Protein AF-A0A0F9IRN8-F1 (afdb_monomer_lite)

Radius of gyration: 23.55 Å; chains: 1; bounding box: 68×55×59 Å

Foldseek 3Di:
DVLVVLCVVCVVLQAHSCVSVVPCPPPDLVRVVVRVVSVVVSVVVVVVVCCVPPVLVVQLVVVVVCVVVPVDDDDPCVVCVCVVSDDDDQDAADDDSDVVVVVVVVVVCVVVVVDDLQRVQSNNSHGSVVVVVVVVVVVVVCVVVVHDDDDDPDDDDDDPDDPDDDPDDDDD

Secondary structure (DSSP, 8-state):
-HHHHHHHHHHHHT--HHHHHT--TT--HHHHHHHHHHHHHHHHHHHHHHIIIIIHHHHHHHHHHHHHTTSS--TTTTTSHHHHT------PPPPPSSHHHHHHHHHHHHHTTSS-HHHHHHHTT--HHHHHHHHHHHHHHHHHHT---------SS---------------

pLDDT: mean 83.14, std 17.34, range [30.55, 96.0]

Structure (mmCIF, N/CA/C/O backbone):
data_AF-A0A0F9IRN8-F1
#
_entry.id   AF-A0A0F9IRN8-F1
#
loop_
_atom_site.group_PDB
_atom_site.id
_atom_site.type_symbol
_atom_site.lab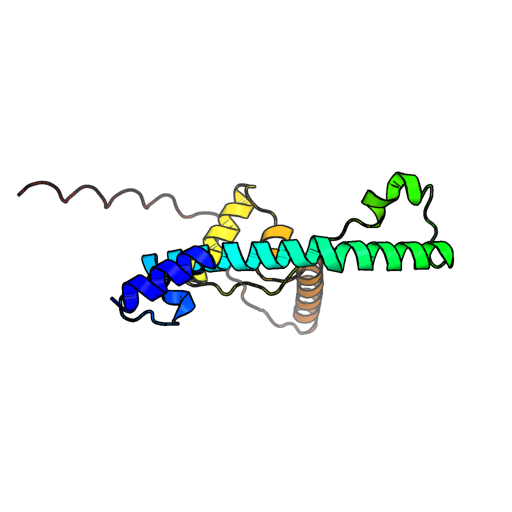el_atom_id
_atom_site.label_alt_id
_atom_site.label_comp_id
_atom_site.label_asym_id
_atom_site.label_entity_id
_atom_site.label_seq_id
_atom_site.pdbx_PDB_ins_code
_atom_site.Cartn_x
_atom_site.Cartn_y
_atom_site.Cartn_z
_atom_site.occupancy
_atom_site.B_iso_or_equiv
_atom_site.auth_seq_id
_atom_site.auth_comp_id
_atom_site.auth_asym_id
_atom_site.auth_atom_id
_atom_site.pdbx_PDB_model_num
ATOM 1 N N . PHE A 1 1 ? -7.061 17.310 30.599 1.00 88.75 1 PHE A N 1
ATOM 2 C CA . PHE A 1 1 ? -5.781 18.012 30.362 1.00 88.75 1 PHE A CA 1
ATOM 3 C C . PHE A 1 1 ? -4.797 17.139 29.587 1.00 88.75 1 PHE A C 1
ATOM 5 O O . PHE A 1 1 ? -4.627 17.401 28.406 1.00 88.75 1 PHE A O 1
ATOM 12 N N . ILE A 1 2 ? -4.226 16.075 30.177 1.00 89.88 2 ILE A N 1
ATOM 13 C CA . ILE A 1 2 ? -3.256 15.191 29.487 1.00 89.88 2 ILE A CA 1
ATOM 14 C C . ILE A 1 2 ? -3.851 14.579 28.207 1.00 89.88 2 ILE A C 1
ATOM 16 O O . ILE A 1 2 ? -3.235 14.652 27.150 1.00 89.88 2 ILE A O 1
ATOM 20 N N . GLU A 1 3 ? -5.083 14.065 28.270 1.00 86.81 3 GLU A N 1
ATOM 21 C CA . GLU A 1 3 ? -5.789 13.523 27.097 1.00 86.81 3 GLU A CA 1
ATOM 22 C C . GLU A 1 3 ? -5.936 14.558 25.968 1.00 86.81 3 GLU A C 1
ATOM 24 O O . GLU A 1 3 ? -5.681 14.270 24.802 1.00 86.81 3 GLU A O 1
ATOM 29 N N . THR A 1 4 ? -6.282 15.798 26.317 1.00 89.94 4 THR A N 1
ATOM 30 C CA . THR A 1 4 ? -6.423 16.905 25.363 1.00 89.94 4 THR A CA 1
ATOM 31 C C . THR A 1 4 ? -5.089 17.256 24.707 1.00 89.94 4 THR A C 1
ATOM 33 O O . THR A 1 4 ? -5.046 17.453 23.497 1.00 89.94 4 THR A O 1
ATOM 36 N N . MET A 1 5 ? -3.993 17.286 25.476 1.00 92.00 5 MET A N 1
ATOM 37 C CA . MET A 1 5 ? -2.653 17.521 24.927 1.00 92.00 5 MET A CA 1
ATOM 38 C C . MET A 1 5 ? -2.261 16.424 23.936 1.00 92.00 5 MET A C 1
ATOM 40 O O . MET A 1 5 ? -1.812 16.727 22.836 1.00 92.00 5 MET A O 1
ATOM 44 N N . MET A 1 6 ? -2.496 15.160 24.288 1.00 90.69 6 MET A N 1
ATOM 45 C CA . MET A 1 6 ? -2.214 14.025 23.407 1.00 90.69 6 MET A CA 1
ATOM 46 C C . MET A 1 6 ? -3.052 14.064 22.129 1.00 90.69 6 MET A C 1
ATOM 48 O O . MET A 1 6 ? -2.555 13.730 21.059 1.00 90.69 6 MET A O 1
ATOM 52 N N . ARG A 1 7 ? -4.301 14.532 22.208 1.00 89.00 7 ARG A N 1
ATOM 53 C CA . ARG A 1 7 ? -5.151 14.718 21.028 1.00 89.00 7 ARG A CA 1
ATOM 54 C C . ARG A 1 7 ? -4.615 15.810 20.101 1.00 89.00 7 ARG A C 1
ATOM 56 O O . ARG A 1 7 ? -4.591 15.607 18.895 1.00 89.00 7 ARG A O 1
ATOM 63 N N . ILE A 1 8 ? -4.135 16.931 20.645 1.00 92.62 8 ILE A N 1
ATOM 64 C CA . ILE A 1 8 ? -3.493 17.998 19.854 1.00 92.62 8 ILE A CA 1
ATOM 65 C C . ILE A 1 8 ? -2.216 17.477 19.179 1.00 92.62 8 ILE A C 1
ATOM 67 O O . ILE A 1 8 ? -1.998 17.735 17.997 1.00 92.62 8 ILE A O 1
ATOM 71 N N . VAL A 1 9 ? -1.401 16.702 19.902 1.00 92.06 9 VAL A N 1
ATOM 72 C CA . VAL A 1 9 ? -0.210 16.043 19.340 1.00 92.06 9 VAL A CA 1
ATOM 73 C C . VAL A 1 9 ? -0.600 15.069 18.224 1.00 92.06 9 VAL A C 1
ATOM 75 O O . VAL A 1 9 ? 0.009 15.093 17.158 1.00 92.06 9 VAL A O 1
ATOM 78 N N . GLY A 1 10 ? -1.646 14.265 18.429 1.00 89.25 10 GLY A N 1
ATOM 79 C CA . GLY A 1 10 ? -2.187 13.363 17.413 1.00 89.25 10 GLY A CA 1
ATOM 80 C C . GLY A 1 10 ? -2.604 14.100 16.141 1.00 89.25 10 GLY A C 1
ATOM 81 O O . GLY A 1 10 ? -2.188 13.717 15.052 1.00 89.25 10 GLY A O 1
ATOM 82 N N . VAL A 1 11 ? -3.317 15.224 16.272 1.00 88.88 11 VAL A N 1
ATOM 83 C CA . VAL A 1 11 ? -3.700 16.078 15.133 1.00 88.88 11 VAL A CA 1
ATOM 84 C C . VAL A 1 11 ? -2.475 16.614 14.387 1.00 88.88 11 VAL A C 1
ATOM 86 O O . VAL A 1 11 ? -2.469 16.608 13.160 1.00 88.88 11 VAL A O 1
ATOM 89 N N . ALA A 1 12 ? -1.426 17.036 15.100 1.00 90.06 12 ALA A N 1
ATOM 90 C CA . ALA A 1 12 ? -0.200 17.534 14.473 1.00 90.06 12 ALA A CA 1
ATOM 91 C C . ALA A 1 12 ? 0.558 16.446 13.690 1.00 90.06 12 ALA A C 1
ATOM 93 O O . ALA A 1 12 ? 1.179 16.741 12.671 1.00 90.06 12 ALA A O 1
ATOM 94 N N . ILE A 1 13 ? 0.507 15.196 14.160 1.00 88.69 13 ILE A N 1
ATOM 95 C CA . ILE A 1 13 ? 1.170 14.049 13.520 1.00 88.69 13 ILE A CA 1
ATOM 96 C C . ILE A 1 13 ? 0.281 13.417 12.433 1.00 88.69 13 ILE A C 1
ATOM 98 O O . ILE A 1 13 ? 0.797 12.769 11.527 1.00 88.69 13 ILE A O 1
ATOM 102 N N . GLY A 1 14 ? -1.038 13.627 12.486 1.00 87.94 14 GLY A N 1
ATOM 103 C CA . GLY A 1 14 ? -2.017 12.964 11.621 1.00 87.94 14 GLY A CA 1
ATOM 104 C C . GLY A 1 14 ? -2.448 11.584 12.131 1.00 87.94 14 GLY A C 1
ATOM 105 O O . GLY A 1 14 ? -2.884 10.750 11.342 1.00 87.94 14 GLY A O 1
ATOM 106 N N . LEU A 1 15 ? -2.312 11.327 13.437 1.00 90.88 15 LEU A N 1
ATOM 107 C CA . LEU A 1 15 ? -2.725 10.081 14.082 1.00 90.88 15 LEU A CA 1
ATOM 108 C C . LEU A 1 15 ? -3.899 10.305 15.045 1.00 90.88 15 LEU A C 1
ATOM 110 O O . LEU A 1 15 ? -3.860 11.236 15.856 1.00 90.88 15 LEU A O 1
ATOM 114 N N . PRO A 1 16 ? -4.914 9.424 15.033 1.00 89.19 16 PRO A N 1
ATOM 115 C CA . PRO A 1 16 ? -5.964 9.449 16.040 1.00 89.19 16 PRO A CA 1
ATOM 116 C C . PRO A 1 16 ? -5.412 9.081 17.422 1.00 89.19 16 PRO A C 1
ATOM 118 O O . PRO A 1 16 ? -4.429 8.345 17.550 1.00 89.19 16 PRO A O 1
ATOM 121 N N . TYR A 1 17 ? -6.056 9.607 18.464 1.00 88.81 17 TYR A N 1
ATOM 122 C CA . TYR A 1 17 ? -5.618 9.477 19.858 1.00 88.81 17 TYR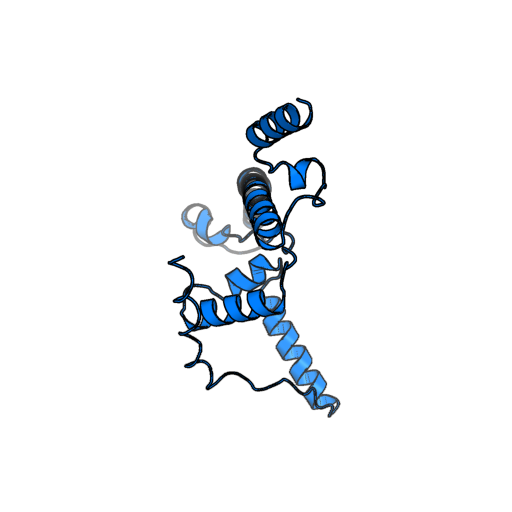 A CA 1
ATOM 123 C C . TYR A 1 17 ? -5.477 8.010 20.288 1.00 88.81 17 TYR A C 1
ATOM 125 O O . TYR A 1 17 ? -4.486 7.626 20.910 1.00 88.81 17 TYR A O 1
ATOM 133 N N . GLU A 1 18 ? -6.446 7.191 19.890 1.00 89.62 18 GLU A N 1
ATOM 134 C CA . GLU A 1 18 ? -6.536 5.766 20.189 1.00 89.62 18 GLU A CA 1
ATOM 135 C C . GLU A 1 18 ? -5.310 5.020 19.666 1.00 89.62 18 GLU A C 1
ATOM 137 O O . GLU A 1 18 ? -4.716 4.204 20.366 1.00 89.62 18 GLU A O 1
ATOM 142 N N . LEU A 1 19 ? -4.885 5.345 18.443 1.00 88.81 19 LEU A N 1
ATOM 143 C CA . LEU A 1 19 ? -3.747 4.705 17.798 1.00 88.81 19 LEU A CA 1
ATOM 144 C C . LEU A 1 19 ? -2.409 5.237 18.330 1.00 88.81 19 LEU A C 1
ATOM 146 O O . LEU A 1 19 ? -1.448 4.476 18.435 1.00 88.81 19 LEU A O 1
ATOM 150 N N . LEU A 1 20 ? -2.356 6.524 18.689 1.00 88.06 20 LEU A N 1
ATOM 151 C CA . LEU A 1 20 ? -1.166 7.168 19.245 1.00 88.06 20 LEU A CA 1
ATOM 152 C C . LEU A 1 20 ? -0.771 6.557 20.598 1.00 88.06 20 LEU A C 1
ATOM 154 O O . LEU A 1 20 ? 0.406 6.298 20.836 1.00 88.06 20 LEU A O 1
ATOM 158 N N . ILE A 1 21 ? -1.751 6.322 21.474 1.00 89.38 21 ILE A N 1
ATOM 159 C CA . ILE A 1 21 ? -1.528 5.783 22.827 1.00 89.38 21 ILE A CA 1
ATOM 160 C C . ILE A 1 21 ? -1.714 4.262 22.882 1.00 89.38 21 ILE A C 1
ATOM 162 O O . ILE A 1 21 ? -1.225 3.618 23.808 1.00 89.38 21 ILE A O 1
ATOM 166 N N . LYS A 1 22 ? -2.356 3.674 21.865 1.00 86.62 22 LYS A N 1
ATOM 167 C CA . LYS A 1 22 ? -2.813 2.275 21.846 1.00 86.62 22 LYS A CA 1
ATOM 168 C C . LYS A 1 22 ? -3.819 1.966 22.956 1.00 86.62 22 LYS A C 1
ATOM 170 O O . LYS A 1 22 ? -3.849 0.851 23.472 1.00 86.62 22 LYS A O 1
ATOM 175 N N . ASP A 1 23 ? -4.643 2.946 23.311 1.00 86.31 23 ASP A N 1
ATOM 176 C CA . ASP A 1 23 ? -5.740 2.767 24.257 1.00 86.31 23 ASP A CA 1
ATOM 177 C C . ASP A 1 23 ? -7.076 2.775 23.508 1.00 86.31 23 ASP A C 1
ATOM 179 O O . ASP A 1 23 ? -7.485 3.786 22.938 1.00 86.31 23 ASP A O 1
ATOM 183 N N . PHE A 1 24 ? -7.747 1.624 23.520 1.00 85.19 24 PHE A N 1
ATOM 184 C CA . PHE A 1 24 ? -9.067 1.412 22.919 1.00 85.19 24 PHE A CA 1
ATOM 185 C C . PHE A 1 24 ? -10.145 1.147 23.981 1.00 85.19 24 PHE A C 1
ATOM 187 O O . PHE A 1 24 ? -11.250 0.725 23.660 1.00 85.19 24 PHE A O 1
ATOM 194 N N . SER A 1 25 ? -9.851 1.388 25.264 1.00 84.25 25 SER A N 1
ATOM 195 C CA . SER A 1 25 ? -10.766 1.071 26.371 1.00 84.25 25 SER A CA 1
ATOM 196 C C . SER A 1 25 ? -12.086 1.851 26.338 1.00 84.25 25 SER A C 1
ATOM 198 O O . SER A 1 25 ? -13.087 1.388 26.881 1.00 84.25 25 SER A O 1
ATOM 200 N N . LYS A 1 26 ? -12.105 3.030 25.702 1.00 80.00 26 LYS A N 1
ATOM 201 C CA . LYS A 1 26 ? -13.269 3.932 25.632 1.00 80.00 26 LYS A CA 1
ATOM 202 C C . LYS A 1 26 ? -13.931 3.988 24.252 1.00 80.00 26 LYS A C 1
ATOM 204 O O . LYS A 1 26 ? -14.807 4.827 24.045 1.00 80.00 26 LYS A O 1
ATOM 209 N N . THR A 1 27 ? -13.517 3.152 23.299 1.00 82.44 27 THR A N 1
ATOM 210 C CA . THR A 1 27 ? -14.053 3.164 21.931 1.00 82.44 27 THR A CA 1
ATOM 211 C C . THR A 1 27 ? -14.938 1.958 21.651 1.00 82.44 27 THR A C 1
ATOM 213 O O . THR A 1 27 ? -14.731 0.865 22.170 1.00 82.44 27 THR A O 1
ATOM 216 N N . ASN A 1 28 ? -15.979 2.175 20.848 1.00 87.25 28 ASN A N 1
ATOM 217 C CA . ASN A 1 28 ? -16.820 1.097 20.346 1.00 87.25 28 ASN A CA 1
ATOM 218 C C . ASN A 1 28 ? -16.227 0.560 19.036 1.00 87.25 28 ASN A C 1
ATOM 220 O O . ASN A 1 28 ? -15.308 1.149 18.467 1.00 87.25 28 ASN A O 1
ATOM 224 N N . TYR A 1 29 ? -16.756 -0.559 18.543 1.00 82.19 29 TYR A N 1
ATOM 225 C CA . TYR A 1 29 ? -16.245 -1.202 17.331 1.00 82.19 29 TYR A CA 1
ATOM 226 C C . TYR A 1 29 ? -16.177 -0.237 16.129 1.00 82.19 29 TYR A C 1
ATOM 228 O O . TYR A 1 29 ? -15.153 -0.151 15.449 1.00 82.19 29 TYR A O 1
ATOM 236 N N . SER A 1 30 ? -17.235 0.548 15.906 1.00 84.69 30 SER A N 1
ATOM 237 C CA . SER A 1 30 ? -17.323 1.486 14.782 1.00 84.69 30 SER A CA 1
ATOM 238 C C . SER A 1 30 ? -16.331 2.647 14.896 1.00 84.69 30 SER A C 1
ATOM 240 O O . SER A 1 30 ? -15.706 3.013 13.900 1.00 84.69 30 SER A O 1
ATOM 242 N N . SER A 1 31 ? -16.137 3.207 16.093 1.00 85.50 31 SER A N 1
ATOM 243 C CA . SER A 1 31 ? -15.186 4.299 16.314 1.00 85.50 31 SER A CA 1
ATOM 244 C C . SER A 1 31 ? -13.738 3.815 16.297 1.00 85.50 31 SER A C 1
ATOM 246 O O . SER A 1 31 ? -12.886 4.484 15.714 1.00 85.50 31 SER A O 1
ATOM 248 N N . ALA A 1 32 ? -13.462 2.619 16.826 1.00 87.12 32 ALA A N 1
ATOM 249 C CA . ALA A 1 32 ? -12.154 1.980 16.713 1.00 87.12 32 ALA A CA 1
ATOM 250 C C . ALA A 1 32 ? -11.792 1.708 15.244 1.00 87.12 32 ALA A C 1
ATOM 252 O O . ALA A 1 32 ? -10.688 2.034 14.808 1.00 87.12 32 ALA A O 1
ATOM 253 N N . ARG A 1 33 ? -12.737 1.191 14.446 1.00 86.44 33 ARG A N 1
ATOM 254 C CA . ARG A 1 33 ? -12.539 0.978 13.005 1.00 86.44 33 ARG A CA 1
ATOM 255 C C . ARG A 1 33 ? -12.285 2.289 12.261 1.00 86.44 33 ARG A C 1
ATOM 257 O O . ARG A 1 33 ? -11.369 2.349 11.445 1.00 86.44 33 ARG A O 1
ATOM 264 N N . ALA A 1 34 ? -13.047 3.343 12.556 1.00 88.06 34 ALA A N 1
ATOM 265 C CA . ALA A 1 34 ? -12.833 4.661 11.959 1.00 88.06 34 ALA A CA 1
ATOM 266 C C . ALA A 1 34 ? -11.440 5.228 12.291 1.00 88.06 34 ALA A C 1
ATOM 268 O O . ALA A 1 34 ? -10.746 5.713 11.398 1.00 88.06 34 ALA A O 1
ATOM 269 N N . ALA A 1 35 ? -10.988 5.094 13.542 1.00 89.31 35 ALA A N 1
ATOM 270 C CA . ALA A 1 35 ? -9.646 5.507 13.951 1.00 89.31 35 ALA A CA 1
ATOM 271 C C . ALA A 1 35 ? -8.548 4.710 13.220 1.00 89.31 35 ALA A C 1
ATOM 273 O O . ALA A 1 35 ? -7.571 5.282 12.736 1.00 89.31 35 ALA A O 1
ATOM 274 N N . LEU A 1 36 ? -8.708 3.393 13.068 1.00 89.19 36 LEU A N 1
ATOM 275 C CA . LEU A 1 36 ? -7.755 2.570 12.315 1.00 89.19 36 LEU A CA 1
ATOM 276 C C . LEU A 1 36 ? -7.699 2.956 10.829 1.00 89.19 36 LEU A C 1
ATOM 278 O O . LEU A 1 36 ? -6.610 2.990 10.255 1.00 89.19 36 LEU A O 1
ATOM 282 N N . LEU A 1 37 ? -8.840 3.287 10.215 1.00 89.19 37 LEU A N 1
ATOM 283 C CA . LEU A 1 37 ? -8.903 3.756 8.827 1.00 89.19 37 LEU A CA 1
ATOM 284 C C . LEU A 1 37 ? -8.190 5.100 8.637 1.00 89.19 37 LEU A C 1
ATOM 286 O O . LEU A 1 37 ? -7.432 5.255 7.677 1.00 89.19 37 LEU A O 1
ATOM 290 N N . GLU A 1 38 ? -8.365 6.043 9.563 1.00 89.56 38 GLU A N 1
ATOM 291 C CA . GLU A 1 38 ? -7.654 7.325 9.504 1.00 89.56 38 GLU A CA 1
ATOM 292 C C . GLU A 1 38 ? -6.141 7.128 9.677 1.00 89.56 38 GLU A C 1
ATOM 294 O O . GLU A 1 38 ? -5.342 7.643 8.892 1.00 89.56 38 GLU A O 1
ATOM 299 N N . GLY A 1 39 ? -5.731 6.277 10.624 1.00 90.25 39 GLY A N 1
ATOM 300 C CA . GLY A 1 39 ? -4.331 5.878 10.765 1.00 90.25 39 GLY A CA 1
ATOM 301 C C . GLY A 1 39 ? -3.775 5.263 9.477 1.00 90.25 39 GLY A C 1
ATOM 302 O O . GLY A 1 39 ? -2.714 5.663 8.991 1.00 90.25 39 GLY A O 1
ATOM 303 N N . ARG A 1 40 ? -4.521 4.336 8.862 1.00 89.75 40 ARG A N 1
ATOM 304 C CA . ARG A 1 40 ? -4.161 3.696 7.586 1.00 89.75 40 ARG A CA 1
ATOM 305 C C . ARG A 1 40 ? -3.936 4.714 6.473 1.00 89.75 40 ARG A C 1
ATOM 307 O O . ARG A 1 40 ? -2.997 4.539 5.690 1.00 89.75 40 ARG A O 1
ATOM 314 N N . ARG A 1 41 ? -4.745 5.774 6.393 1.00 90.06 41 ARG A N 1
ATOM 315 C CA . ARG A 1 41 ? -4.569 6.849 5.405 1.00 90.06 41 ARG A CA 1
ATOM 316 C C . ARG A 1 41 ? -3.202 7.515 5.550 1.00 90.06 41 ARG A C 1
ATOM 318 O O . ARG A 1 41 ? -2.477 7.627 4.559 1.00 90.06 41 ARG A O 1
ATOM 325 N N . MET A 1 42 ? -2.819 7.872 6.775 1.00 91.50 42 MET A N 1
ATOM 326 C CA . MET A 1 42 ? -1.518 8.479 7.057 1.00 91.50 42 MET A CA 1
ATOM 327 C C . MET A 1 42 ? -0.363 7.536 6.684 1.00 91.50 42 MET A C 1
ATOM 329 O O . MET A 1 42 ? 0.548 7.924 5.951 1.00 91.50 42 MET A O 1
ATOM 333 N N . PHE A 1 43 ? -0.407 6.274 7.121 1.00 91.50 43 PHE A N 1
ATOM 334 C CA . PHE A 1 43 ? 0.642 5.299 6.792 1.00 91.50 43 PHE A CA 1
ATOM 335 C C . PHE A 1 43 ? 0.761 5.053 5.284 1.00 91.50 43 PHE A C 1
ATOM 337 O O . PHE A 1 43 ? 1.867 4.958 4.750 1.00 91.50 43 PHE A O 1
ATOM 344 N N . THR A 1 44 ? -0.369 5.003 4.579 1.00 91.25 44 THR A N 1
ATOM 345 C CA . THR A 1 44 ? -0.397 4.840 3.120 1.00 91.25 44 THR A CA 1
ATOM 346 C C . THR A 1 44 ? 0.226 6.044 2.421 1.00 91.25 44 THR A C 1
ATOM 348 O O . THR A 1 44 ? 0.987 5.874 1.470 1.00 91.25 44 THR A O 1
ATOM 351 N N . GLN A 1 45 ? -0.017 7.260 2.913 1.00 92.81 45 GLN A N 1
ATOM 352 C CA . GLN A 1 45 ? 0.609 8.466 2.377 1.00 92.81 45 GLN A CA 1
ATOM 353 C C . GLN A 1 45 ? 2.135 8.434 2.522 1.00 92.81 45 GLN A C 1
ATOM 355 O O . GLN A 1 45 ? 2.839 8.696 1.544 1.00 92.81 45 GLN A O 1
ATOM 360 N N . TRP A 1 46 ? 2.651 8.070 3.700 1.00 93.06 46 TRP A N 1
ATOM 361 C CA . TRP A 1 46 ? 4.093 7.918 3.925 1.00 93.06 46 TRP A CA 1
ATOM 362 C C . TRP A 1 46 ? 4.704 6.831 3.044 1.00 93.06 46 TRP A C 1
ATOM 364 O O . TRP A 1 46 ? 5.753 7.044 2.435 1.00 93.06 46 TRP A O 1
ATOM 374 N N . ARG A 1 47 ? 4.015 5.695 2.900 1.00 92.56 47 ARG A N 1
ATOM 375 C CA . ARG A 1 47 ? 4.437 4.609 2.012 1.00 92.56 47 ARG A CA 1
ATOM 376 C C . ARG A 1 47 ? 4.508 5.061 0.555 1.00 92.56 47 ARG A C 1
ATOM 378 O O . ARG A 1 47 ? 5.516 4.834 -0.104 1.00 92.56 47 ARG A O 1
ATOM 385 N N . ASN A 1 48 ? 3.488 5.765 0.073 1.00 93.06 48 ASN A N 1
ATOM 386 C CA . ASN A 1 48 ? 3.450 6.297 -1.290 1.00 93.06 48 ASN A CA 1
ATOM 387 C C . ASN A 1 48 ? 4.489 7.402 -1.511 1.00 93.06 48 ASN A C 1
ATOM 389 O O . ASN A 1 48 ? 4.969 7.597 -2.628 1.00 93.06 48 ASN A O 1
ATOM 393 N N . TRP A 1 49 ? 4.821 8.168 -0.472 1.00 95.25 49 TRP A N 1
ATOM 394 C CA . TRP A 1 49 ? 5.911 9.134 -0.530 1.00 95.25 49 TRP A CA 1
ATOM 395 C C . TRP A 1 49 ? 7.259 8.425 -0.676 1.00 95.25 49 TRP A C 1
ATOM 397 O O . TRP A 1 49 ? 8.006 8.754 -1.593 1.00 95.25 49 TRP A O 1
ATOM 407 N N . LEU A 1 50 ? 7.526 7.408 0.149 1.00 95.25 50 LEU A N 1
ATOM 408 C CA . LEU A 1 50 ? 8.758 6.621 0.086 1.00 95.25 50 LEU A CA 1
ATOM 409 C C . LEU A 1 50 ? 8.897 5.909 -1.264 1.00 95.25 50 LEU A C 1
ATOM 411 O O . LEU A 1 50 ? 9.943 6.004 -1.903 1.00 95.25 50 LEU A O 1
ATOM 415 N N . ALA A 1 51 ? 7.819 5.282 -1.740 1.00 94.69 51 ALA A N 1
ATOM 416 C CA . ALA A 1 51 ? 7.781 4.624 -3.039 1.00 94.69 51 ALA A CA 1
ATOM 417 C C . ALA A 1 51 ? 8.144 5.594 -4.174 1.00 94.69 51 ALA A C 1
ATOM 419 O O . ALA A 1 51 ? 9.012 5.303 -4.989 1.00 94.69 51 ALA A O 1
ATOM 420 N N . ARG A 1 52 ? 7.553 6.795 -4.193 1.00 93.81 52 ARG A N 1
ATOM 421 C CA . ARG A 1 52 ? 7.808 7.786 -5.252 1.00 93.81 52 ARG A CA 1
ATOM 422 C C . ARG A 1 52 ? 9.156 8.491 -5.142 1.00 93.81 52 ARG A C 1
ATOM 424 O O . ARG A 1 52 ? 9.682 8.927 -6.159 1.00 93.81 52 ARG A O 1
ATOM 431 N N . LYS A 1 53 ? 9.678 8.697 -3.931 1.00 96.00 53 LYS A N 1
ATOM 432 C CA . LYS A 1 53 ? 10.897 9.494 -3.707 1.00 96.00 53 LYS A CA 1
ATOM 433 C C . LYS A 1 53 ? 12.167 8.666 -3.617 1.00 96.00 53 LYS A C 1
ATOM 435 O O . LYS A 1 53 ? 13.227 9.200 -3.920 1.00 96.00 53 LYS A O 1
ATOM 440 N N . LEU A 1 54 ? 12.063 7.404 -3.218 1.00 95.06 54 LEU A N 1
ATOM 441 C CA . LEU A 1 54 ? 13.207 6.515 -3.066 1.00 95.06 54 LEU A CA 1
ATOM 442 C C . LEU A 1 54 ? 13.124 5.335 -4.030 1.00 95.06 54 LEU A C 1
ATOM 444 O O . LEU A 1 54 ? 14.023 5.155 -4.842 1.00 95.06 54 LEU A O 1
ATOM 448 N N . CYS A 1 55 ? 12.048 4.552 -3.967 1.00 95.06 55 CYS A N 1
ATOM 449 C CA . CYS A 1 55 ? 11.975 3.288 -4.697 1.00 95.06 55 CYS A CA 1
ATOM 450 C C . CYS A 1 55 ? 11.932 3.499 -6.217 1.00 95.06 55 CYS A C 1
ATOM 452 O O . CYS A 1 55 ? 12.719 2.893 -6.937 1.00 95.06 55 CYS A O 1
ATOM 454 N N . GLN A 1 56 ? 11.078 4.409 -6.692 1.00 94.94 56 GLN A N 1
ATOM 455 C CA . GLN A 1 56 ? 10.910 4.689 -8.116 1.00 94.94 56 GLN A CA 1
ATOM 456 C C . GLN A 1 56 ? 12.197 5.234 -8.771 1.00 94.94 56 GLN A C 1
ATOM 458 O O . GLN A 1 56 ? 12.627 4.645 -9.761 1.00 94.94 56 GLN A O 1
ATOM 463 N N . PRO A 1 57 ? 12.886 6.262 -8.226 1.00 94.69 57 PRO A N 1
ATOM 464 C CA . PRO A 1 57 ? 14.136 6.738 -8.823 1.00 94.69 57 PRO A CA 1
ATOM 465 C C . PRO A 1 57 ? 15.249 5.688 -8.808 1.00 94.69 57 PRO A C 1
ATOM 467 O O . PRO A 1 57 ? 16.001 5.578 -9.771 1.00 94.69 57 PRO A O 1
ATOM 470 N N . VAL A 1 58 ? 15.359 4.900 -7.731 1.00 96.00 58 VAL A N 1
ATOM 471 C CA . VAL A 1 58 ? 16.358 3.821 -7.650 1.00 96.00 58 VAL A CA 1
ATOM 472 C C . VAL A 1 58 ? 16.083 2.749 -8.699 1.00 96.00 58 VAL A C 1
ATOM 474 O O . VAL A 1 58 ? 17.005 2.324 -9.388 1.00 96.00 58 VAL A O 1
ATOM 477 N N . TYR A 1 59 ? 14.822 2.357 -8.871 1.00 94.88 59 TYR A N 1
ATOM 478 C CA . TYR A 1 59 ? 14.420 1.393 -9.890 1.00 94.88 59 TYR A CA 1
ATOM 479 C C . TYR A 1 59 ? 14.721 1.885 -11.310 1.00 94.88 59 TYR A C 1
ATOM 481 O O . TYR A 1 59 ? 15.296 1.150 -12.109 1.00 94.88 59 TYR A O 1
ATOM 489 N N . GLU A 1 60 ? 14.414 3.149 -11.603 1.00 94.00 60 GLU A N 1
ATOM 490 C CA . GLU A 1 60 ? 14.729 3.769 -12.892 1.00 94.00 60 GLU A CA 1
ATOM 491 C C . GLU A 1 60 ? 16.232 3.794 -13.181 1.00 94.00 60 GLU A C 1
ATOM 493 O O . GLU A 1 60 ? 16.631 3.513 -14.309 1.00 94.00 60 GLU A O 1
ATOM 498 N N . MET A 1 61 ? 17.066 4.093 -12.179 1.00 93.94 61 MET A N 1
ATOM 499 C CA . MET A 1 61 ? 18.526 4.074 -12.333 1.00 93.94 61 MET A CA 1
ATOM 500 C C . MET A 1 61 ? 19.052 2.664 -12.619 1.00 93.94 61 MET A C 1
ATOM 502 O O . MET A 1 61 ? 19.898 2.495 -13.493 1.00 93.94 61 MET A O 1
ATOM 506 N N . VAL A 1 62 ? 18.531 1.650 -11.922 1.00 94.38 62 VAL A N 1
ATOM 507 C CA . VAL A 1 62 ? 18.924 0.248 -12.137 1.00 94.38 62 VAL A CA 1
ATOM 508 C C . VAL A 1 62 ? 18.509 -0.236 -13.528 1.00 94.38 62 VAL A C 1
ATOM 510 O O . VAL A 1 62 ? 19.300 -0.890 -14.209 1.00 94.38 62 VAL A O 1
ATOM 513 N N . LEU A 1 63 ? 17.297 0.098 -13.981 1.00 93.12 63 LEU A N 1
ATOM 514 C CA . LEU A 1 63 ? 16.835 -0.247 -15.328 1.00 93.12 63 LEU A CA 1
ATOM 515 C C . LEU A 1 63 ? 17.645 0.455 -16.419 1.00 93.12 63 LEU A C 1
ATOM 517 O O . LEU A 1 63 ? 17.995 -0.167 -17.420 1.00 93.12 63 LEU A O 1
ATOM 521 N N . GLU A 1 64 ? 17.969 1.731 -16.222 1.00 92.62 64 GLU A N 1
ATOM 522 C CA . GLU A 1 64 ? 18.806 2.487 -17.152 1.00 92.62 64 GLU A CA 1
ATOM 523 C C . GLU A 1 64 ? 20.221 1.897 -17.239 1.00 92.62 64 GLU A C 1
ATOM 525 O O . GLU A 1 64 ? 20.741 1.701 -18.335 1.00 92.62 64 GLU A O 1
ATOM 530 N N . GLU A 1 65 ? 20.825 1.514 -16.111 1.00 93.81 65 GLU A N 1
ATOM 531 C CA . GLU A 1 65 ? 22.116 0.819 -16.100 1.00 93.81 65 GLU A CA 1
ATOM 532 C C . GLU A 1 65 ? 22.045 -0.538 -16.819 1.00 93.81 65 GLU A C 1
ATOM 534 O O . GLU A 1 65 ? 22.953 -0.898 -17.573 1.00 93.81 65 GLU A O 1
ATOM 539 N N . ALA A 1 66 ? 20.961 -1.289 -16.621 1.00 92.94 66 ALA A N 1
ATOM 540 C CA . ALA A 1 66 ? 20.746 -2.570 -17.279 1.00 92.94 66 ALA A CA 1
ATOM 541 C C . ALA A 1 66 ? 20.612 -2.441 -18.804 1.00 92.94 66 ALA A C 1
ATOM 543 O O . ALA A 1 66 ? 21.180 -3.255 -19.540 1.00 92.94 66 ALA A O 1
ATOM 544 N N . PHE A 1 67 ? 19.938 -1.389 -19.270 1.00 91.94 67 PHE A N 1
ATOM 545 C CA . PHE A 1 67 ? 19.860 -1.034 -20.684 1.00 91.94 67 PHE A CA 1
ATOM 546 C C . PHE A 1 67 ? 21.235 -0.643 -21.248 1.00 91.94 67 PHE A C 1
ATOM 548 O O . PHE A 1 67 ? 21.657 -1.185 -22.266 1.00 91.94 67 PHE A O 1
ATOM 555 N N . LEU A 1 68 ? 21.987 0.222 -20.554 1.00 90.88 68 LEU A N 1
ATOM 556 C CA . LEU A 1 68 ? 23.327 0.653 -20.984 1.00 90.88 68 LEU A CA 1
ATOM 557 C C . LEU A 1 68 ? 24.336 -0.504 -21.060 1.00 90.88 68 LEU A C 1
ATOM 559 O O . LEU A 1 68 ? 25.255 -0.475 -21.876 1.00 90.88 68 LEU A O 1
ATOM 563 N N . ARG A 1 69 ? 24.162 -1.535 -20.228 1.00 94.12 69 ARG A N 1
ATOM 564 C CA . ARG A 1 69 ? 24.956 -2.774 -20.266 1.00 94.12 69 ARG A CA 1
ATOM 565 C C . ARG A 1 69 ? 24.510 -3.760 -21.350 1.00 94.12 69 ARG A C 1
ATOM 567 O O . ARG A 1 69 ? 25.179 -4.772 -21.538 1.00 94.12 69 ARG A O 1
ATOM 574 N N . GLY A 1 70 ? 23.400 -3.497 -22.038 1.00 92.00 70 GLY A N 1
ATOM 575 C CA . GLY A 1 70 ? 22.846 -4.378 -23.066 1.00 92.00 70 GLY A CA 1
ATOM 576 C C . GLY A 1 70 ? 22.222 -5.664 -22.516 1.00 92.00 70 GLY A C 1
ATOM 577 O O . GLY A 1 70 ? 22.201 -6.669 -23.220 1.00 92.00 70 GLY A O 1
ATOM 578 N N . MET A 1 71 ? 21.734 -5.669 -21.266 1.00 91.38 71 MET A N 1
ATOM 579 C CA . MET A 1 71 ? 21.083 -6.853 -20.677 1.00 91.38 71 MET A CA 1
ATOM 580 C C . MET A 1 71 ? 19.688 -7.121 -21.260 1.00 91.38 71 MET A C 1
ATOM 582 O O . MET A 1 71 ? 19.213 -8.254 -21.218 1.00 91.38 71 MET A O 1
ATOM 586 N N . PHE A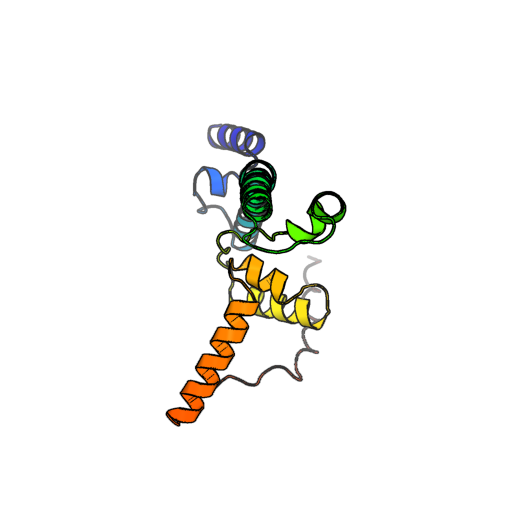 1 72 ? 19.041 -6.098 -21.817 1.00 88.06 72 PHE A N 1
ATOM 587 C CA . PHE A 1 72 ? 17.807 -6.215 -22.589 1.00 88.06 72 PHE A CA 1
ATOM 588 C C . PHE A 1 72 ? 17.782 -5.154 -23.694 1.00 88.06 72 PHE A C 1
ATOM 590 O O . PHE A 1 72 ? 18.409 -4.101 -23.563 1.00 88.06 72 PHE A O 1
ATOM 597 N N . ASP A 1 73 ? 17.069 -5.439 -24.782 1.00 85.69 73 ASP A N 1
ATOM 598 C CA . ASP A 1 73 ? 16.891 -4.500 -25.890 1.00 85.69 73 ASP A CA 1
ATOM 599 C C . ASP A 1 73 ? 15.627 -3.661 -25.666 1.00 85.69 73 ASP A C 1
ATOM 601 O O . ASP A 1 73 ? 14.542 -4.202 -25.442 1.00 85.69 73 ASP A O 1
ATOM 605 N N . ALA A 1 74 ? 15.768 -2.339 -25.720 1.00 84.19 74 ALA A N 1
ATOM 606 C CA . ALA A 1 74 ? 14.663 -1.400 -25.586 1.00 84.19 74 ALA A CA 1
ATOM 607 C C . ALA A 1 74 ? 14.755 -0.333 -26.674 1.00 84.19 74 ALA A C 1
ATOM 609 O O . ALA A 1 74 ? 15.620 0.547 -26.662 1.00 84.19 74 ALA A O 1
ATOM 610 N N . LYS A 1 75 ? 13.818 -0.392 -27.622 1.00 86.06 75 LYS A N 1
ATOM 611 C CA . LYS A 1 75 ? 13.698 0.617 -28.677 1.00 86.06 75 LYS A CA 1
ATOM 612 C C . LYS A 1 75 ? 13.280 1.942 -28.052 1.00 86.06 75 LYS A C 1
ATOM 614 O O . LYS A 1 75 ? 12.315 1.981 -27.291 1.00 86.06 75 LYS A O 1
ATOM 619 N N . ASN A 1 76 ? 14.006 3.007 -28.391 1.00 86.88 76 ASN A N 1
ATOM 620 C CA . ASN A 1 76 ? 13.766 4.370 -27.918 1.00 86.88 76 ASN A CA 1
ATOM 621 C C . ASN A 1 76 ? 13.572 4.460 -26.391 1.00 86.88 76 ASN A C 1
ATOM 623 O O . ASN A 1 76 ? 12.652 5.124 -25.913 1.00 86.88 76 ASN A O 1
ATOM 627 N N . PHE A 1 77 ? 14.448 3.803 -25.618 1.00 87.88 77 PHE A N 1
ATOM 628 C CA . PHE A 1 77 ? 14.348 3.728 -24.154 1.00 87.88 77 PHE A CA 1
ATOM 629 C C . PHE A 1 77 ? 14.116 5.091 -23.484 1.00 87.88 77 PHE A C 1
ATOM 631 O O . PHE A 1 77 ? 13.268 5.203 -22.608 1.00 87.88 77 PHE A O 1
ATOM 638 N N . TYR A 1 78 ? 14.813 6.143 -23.920 1.00 89.19 78 TYR A N 1
ATOM 639 C CA . TYR A 1 78 ? 14.666 7.482 -23.342 1.00 89.19 78 TYR A CA 1
ATOM 640 C C . TYR A 1 78 ? 13.324 8.157 -23.657 1.00 89.19 78 TYR A C 1
ATOM 642 O O . TYR A 1 78 ? 12.829 8.920 -22.832 1.00 89.19 78 TYR A O 1
ATOM 650 N N . GLU A 1 79 ? 12.717 7.868 -24.811 1.00 90.25 79 GLU A N 1
ATOM 651 C CA . GLU A 1 79 ? 11.406 8.416 -25.188 1.00 90.25 79 GLU A CA 1
ATOM 652 C C . GLU A 1 79 ? 10.274 7.695 -24.445 1.00 90.25 79 GLU A C 1
ATOM 654 O O . GLU A 1 79 ? 9.310 8.323 -24.014 1.00 90.25 79 GLU A O 1
ATOM 659 N N . LEU A 1 80 ? 10.425 6.383 -24.238 1.00 90.06 80 LEU A N 1
ATOM 660 C CA . LEU A 1 80 ? 9.439 5.511 -23.593 1.00 90.06 80 LEU A CA 1
ATOM 661 C C . LEU A 1 80 ? 9.827 5.131 -22.155 1.00 90.06 80 LEU A C 1
ATOM 663 O O . LEU A 1 80 ? 9.307 4.161 -21.601 1.00 90.06 80 LEU A O 1
ATOM 667 N N . LYS A 1 81 ? 10.720 5.899 -21.513 1.00 86.94 81 LYS A N 1
ATOM 668 C CA . LYS A 1 81 ? 11.268 5.580 -20.180 1.00 86.94 81 LYS A CA 1
ATOM 669 C C . LYS A 1 81 ? 10.166 5.356 -19.147 1.00 86.94 81 LYS A C 1
ATOM 671 O O . LYS A 1 81 ? 10.258 4.450 -18.329 1.00 86.94 81 LYS A O 1
ATOM 676 N N . HIS A 1 82 ? 9.098 6.151 -19.210 1.00 88.06 82 HIS A N 1
ATOM 677 C CA . HIS A 1 82 ? 7.963 6.017 -18.300 1.00 88.06 82 HIS A CA 1
ATOM 678 C C . HIS A 1 82 ? 7.219 4.682 -18.461 1.00 88.06 82 HIS A C 1
ATOM 680 O O . HIS A 1 82 ? 6.748 4.134 -17.472 1.00 88.06 82 HIS A O 1
ATOM 686 N N . GLU A 1 83 ? 7.105 4.151 -19.679 1.00 89.81 83 GLU A N 1
ATOM 687 C CA . GLU A 1 83 ? 6.411 2.885 -19.933 1.00 89.81 83 GLU A CA 1
ATOM 688 C C . GLU A 1 83 ? 7.249 1.695 -19.471 1.00 89.81 83 GLU A C 1
ATOM 690 O O . GLU A 1 83 ? 6.738 0.830 -18.763 1.00 89.81 83 GLU A O 1
ATOM 695 N N . TYR A 1 84 ? 8.546 1.697 -19.793 1.00 88.69 84 TYR A N 1
ATOM 696 C CA . TYR A 1 84 ? 9.467 0.635 -19.381 1.00 88.69 84 TYR A CA 1
ATOM 697 C C . TYR A 1 84 ? 9.712 0.612 -17.870 1.00 88.69 84 TYR A C 1
ATOM 699 O O . TYR A 1 84 ? 9.839 -0.460 -17.286 1.00 88.69 84 TYR A O 1
ATOM 707 N N . CYS A 1 85 ? 9.768 1.779 -17.224 1.00 91.19 85 CYS A N 1
ATOM 708 C CA . CYS A 1 85 ? 10.033 1.884 -15.789 1.00 91.19 85 CYS A CA 1
ATOM 709 C C . CYS A 1 85 ? 8.762 1.935 -14.931 1.00 91.19 85 CYS A C 1
ATOM 711 O O . CYS A 1 85 ? 8.852 2.167 -13.718 1.00 91.19 85 CYS A O 1
ATOM 713 N N . ARG A 1 86 ? 7.575 1.753 -15.527 1.00 91.12 86 ARG A N 1
ATOM 714 C CA . ARG A 1 86 ? 6.319 1.734 -14.777 1.00 91.12 86 ARG A CA 1
ATOM 715 C C . ARG A 1 86 ? 6.310 0.525 -13.850 1.00 91.12 86 ARG A C 1
ATOM 717 O O . ARG A 1 86 ? 6.266 -0.613 -14.300 1.00 91.12 86 ARG A O 1
ATOM 724 N N . SER A 1 87 ? 6.274 0.784 -12.551 1.00 91.19 87 SER A N 1
ATOM 725 C CA . SER A 1 87 ? 6.163 -0.253 -11.533 1.00 91.19 87 SER A CA 1
ATOM 726 C C . SER A 1 87 ? 5.061 0.078 -10.534 1.00 91.19 87 SER A C 1
ATOM 728 O O . SER A 1 87 ? 4.694 1.238 -10.319 1.00 91.19 87 SER A O 1
ATOM 730 N N . ILE A 1 88 ? 4.487 -0.971 -9.948 1.00 90.12 88 ILE A N 1
ATOM 731 C CA . ILE A 1 88 ? 3.510 -0.866 -8.869 1.00 90.12 88 ILE A CA 1
ATOM 732 C C . ILE A 1 88 ? 4.217 -1.267 -7.581 1.00 90.12 88 ILE A C 1
ATOM 734 O O . ILE A 1 88 ? 4.743 -2.369 -7.457 1.00 90.12 88 ILE A O 1
ATOM 738 N N . TRP A 1 89 ? 4.219 -0.362 -6.606 1.00 91.44 89 TRP A N 1
ATOM 739 C CA . TRP A 1 89 ? 4.857 -0.587 -5.314 1.00 91.44 89 TRP A CA 1
ATOM 740 C C . TRP A 1 89 ? 3.840 -1.146 -4.323 1.00 91.44 89 TRP A C 1
ATOM 742 O O . TRP A 1 89 ? 3.118 -0.401 -3.654 1.00 91.44 89 TRP A O 1
ATOM 752 N N . ILE A 1 90 ? 3.783 -2.473 -4.243 1.00 90.56 90 ILE A N 1
ATOM 753 C CA . ILE A 1 90 ? 2.926 -3.188 -3.300 1.00 90.56 90 ILE A CA 1
ATOM 754 C C . ILE A 1 90 ? 3.631 -3.223 -1.940 1.00 90.56 90 ILE A C 1
ATOM 756 O O . ILE A 1 90 ? 4.761 -3.688 -1.811 1.00 90.56 90 ILE A O 1
ATOM 760 N N . GLY A 1 91 ? 2.982 -2.674 -0.914 1.00 87.06 91 GLY A N 1
ATOM 761 C CA . GLY A 1 91 ? 3.475 -2.744 0.462 1.00 87.06 91 GLY A CA 1
ATOM 762 C C . GLY A 1 91 ? 2.805 -3.856 1.257 1.00 87.06 91 GLY A C 1
ATOM 763 O O . GLY A 1 91 ? 1.911 -4.522 0.756 1.00 87.06 91 GLY A O 1
ATOM 764 N N . GLY A 1 92 ? 3.167 -3.989 2.536 1.00 87.69 92 GLY A N 1
ATOM 765 C CA . GLY A 1 92 ? 2.505 -4.937 3.435 1.00 87.69 92 GLY A CA 1
ATOM 766 C C . GLY A 1 92 ? 0.980 -4.771 3.456 1.00 87.69 92 GLY A C 1
ATOM 767 O O . GLY A 1 92 ? 0.468 -3.642 3.415 1.00 87.69 92 GLY A O 1
ATOM 768 N N . GLY A 1 93 ? 0.286 -5.908 3.497 1.00 86.56 93 GLY A N 1
ATOM 769 C CA . GLY A 1 93 ? -1.166 -5.979 3.566 1.00 86.56 93 GLY A CA 1
ATOM 770 C C . GLY A 1 93 ? -1.721 -5.407 4.860 1.00 86.56 93 GLY A C 1
ATOM 771 O O . GLY A 1 93 ? -1.057 -5.404 5.899 1.00 86.56 93 GLY A O 1
ATOM 772 N N . TRP A 1 94 ? -2.957 -4.927 4.788 1.00 83.25 94 TRP A N 1
ATOM 773 C CA . TRP A 1 94 ? -3.695 -4.492 5.967 1.00 83.25 94 TRP A CA 1
ATOM 774 C C . TRP A 1 94 ? -4.567 -5.625 6.487 1.00 83.25 94 TRP A C 1
ATOM 776 O O . TRP A 1 94 ? -5.325 -6.227 5.731 1.00 83.25 94 TRP A O 1
ATOM 786 N N . GLY A 1 95 ? -4.475 -5.886 7.791 1.00 83.06 95 GLY A N 1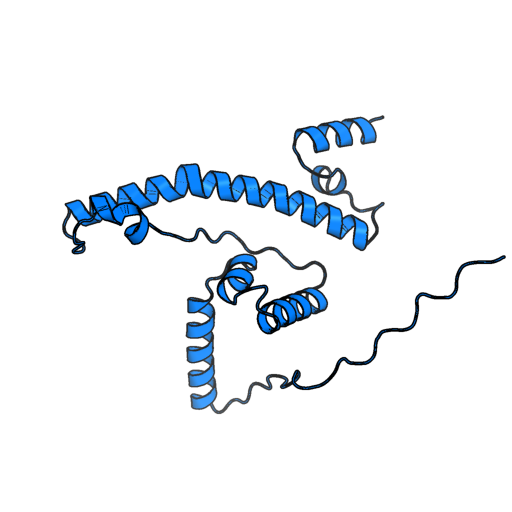
ATOM 787 C CA . GLY A 1 95 ? -5.399 -6.795 8.456 1.00 83.06 95 GLY A CA 1
ATOM 788 C C . GLY A 1 95 ? -6.828 -6.256 8.407 1.00 83.06 95 GLY A C 1
ATOM 789 O O . GLY A 1 95 ? -7.046 -5.045 8.490 1.00 83.06 95 GLY A O 1
ATOM 790 N N . TRP A 1 96 ? -7.786 -7.169 8.291 1.00 84.31 96 TRP A N 1
ATOM 791 C CA . TRP A 1 96 ? -9.207 -6.856 8.380 1.00 84.31 96 TRP A CA 1
ATOM 792 C C . TRP A 1 96 ? -9.666 -6.783 9.827 1.00 84.31 96 TRP A C 1
ATOM 794 O O . TRP A 1 96 ? -9.200 -7.542 10.679 1.00 84.31 96 TRP A O 1
ATOM 804 N N . VAL A 1 97 ? -10.598 -5.871 10.093 1.00 82.38 97 VAL A N 1
ATOM 805 C CA . VAL A 1 97 ? -11.227 -5.754 11.412 1.00 82.38 97 VAL A CA 1
ATOM 806 C C . VAL A 1 97 ? -12.417 -6.714 11.503 1.00 82.38 97 VAL A C 1
ATOM 808 O O . VAL A 1 97 ? -12.631 -7.322 12.547 1.00 82.38 97 VAL A O 1
ATOM 811 N N . ASP A 1 98 ? -13.171 -6.880 10.411 1.00 85.94 98 ASP A N 1
ATOM 812 C CA . ASP A 1 98 ? -14.190 -7.928 10.243 1.00 85.94 98 ASP A CA 1
ATOM 813 C C . ASP A 1 98 ? -13.950 -8.648 8.906 1.00 85.94 98 ASP A C 1
ATOM 815 O O . ASP A 1 98 ? -14.370 -8.156 7.856 1.00 85.94 98 ASP A O 1
ATOM 819 N N . PRO A 1 99 ? -13.243 -9.795 8.924 1.00 86.62 99 PRO A N 1
ATOM 820 C CA . PRO A 1 99 ? -12.862 -10.507 7.712 1.00 86.62 99 PRO A CA 1
ATOM 821 C C . PRO A 1 99 ? -14.041 -10.856 6.809 1.00 86.62 99 PRO A C 1
ATOM 823 O O . PRO A 1 99 ? -13.925 -10.743 5.598 1.00 86.62 99 PRO A O 1
ATOM 826 N N . VAL A 1 100 ? -15.178 -11.272 7.374 1.00 89.38 100 VAL A N 1
ATOM 827 C CA . VAL A 1 100 ? -16.305 -11.772 6.575 1.00 89.38 100 VAL A CA 1
ATOM 828 C C . VAL A 1 100 ? -16.938 -10.626 5.796 1.00 89.38 100 VAL A C 1
ATOM 830 O O . VAL A 1 100 ? -17.044 -10.701 4.573 1.00 89.38 100 VAL A O 1
ATOM 833 N N . LYS A 1 101 ? -17.263 -9.525 6.484 1.00 88.50 101 LYS A N 1
ATOM 834 C CA . LYS A 1 101 ? -17.867 -8.350 5.843 1.00 88.50 101 LYS A CA 1
ATOM 835 C C . LYS A 1 101 ? -16.926 -7.682 4.848 1.00 88.50 101 LYS A C 1
ATOM 837 O O . LYS A 1 101 ? -17.380 -7.187 3.821 1.00 88.50 101 LYS A O 1
ATOM 842 N N . GLU A 1 102 ? -15.626 -7.647 5.139 1.00 87.50 102 GLU A N 1
ATOM 843 C CA . GLU A 1 102 ? -14.644 -7.051 4.230 1.00 87.50 102 GLU A CA 1
ATOM 844 C C . GLU A 1 102 ? -14.422 -7.917 2.978 1.00 87.50 102 GLU A C 1
ATOM 846 O O . GLU A 1 102 ? -14.375 -7.363 1.884 1.00 87.50 102 GLU A O 1
ATOM 851 N N . ILE A 1 103 ? -14.402 -9.255 3.086 1.00 90.00 103 ILE A N 1
ATOM 852 C CA . ILE A 1 103 ? -14.359 -10.154 1.913 1.00 90.00 103 ILE A CA 1
ATOM 853 C C . ILE A 1 103 ? -15.599 -9.975 1.037 1.00 90.00 103 ILE A C 1
ATOM 855 O O . ILE A 1 103 ? -15.486 -9.895 -0.186 1.00 90.00 103 ILE A O 1
ATOM 859 N N . GLU A 1 104 ? -16.785 -9.947 1.646 1.00 91.06 104 GLU A N 1
ATOM 860 C CA . GLU A 1 104 ? -18.044 -9.768 0.920 1.00 91.06 104 GLU A CA 1
ATOM 861 C C . GLU A 1 104 ? -18.091 -8.407 0.221 1.00 91.06 104 GLU A C 1
ATOM 863 O O . GLU A 1 104 ? -18.467 -8.333 -0.948 1.00 91.06 104 GLU A O 1
ATOM 868 N N . ALA A 1 105 ? -17.629 -7.347 0.891 1.00 89.38 105 ALA A N 1
ATOM 869 C CA . ALA A 1 105 ? -17.495 -6.023 0.296 1.00 89.38 105 ALA A CA 1
ATOM 870 C C . ALA A 1 105 ? -16.510 -6.010 -0.883 1.00 89.38 105 ALA A C 1
ATOM 872 O O . ALA A 1 105 ? -16.853 -5.481 -1.938 1.00 89.38 105 ALA A O 1
ATOM 873 N N . SER A 1 106 ? -15.330 -6.627 -0.749 1.00 90.25 106 SER A N 1
ATOM 874 C CA . SER A 1 106 ? -14.353 -6.750 -1.842 1.00 90.25 106 SER A CA 1
ATOM 875 C C . SER A 1 106 ? -14.920 -7.537 -3.024 1.00 90.25 106 SER A C 1
ATOM 877 O O . SER A 1 106 ? -14.744 -7.144 -4.176 1.00 90.25 106 SER A O 1
ATOM 879 N N . ARG A 1 107 ? -15.653 -8.625 -2.758 1.00 91.31 107 ARG A N 1
ATOM 880 C CA . ARG A 1 107 ? -16.336 -9.402 -3.798 1.00 91.31 107 ARG A CA 1
ATOM 881 C C . ARG A 1 107 ? -17.368 -8.551 -4.533 1.00 91.31 107 ARG A C 1
ATOM 883 O O . ARG A 1 107 ? -17.325 -8.482 -5.755 1.00 91.31 107 ARG A O 1
ATOM 890 N N . MET A 1 108 ? -18.248 -7.874 -3.796 1.00 92.62 108 MET A N 1
ATOM 891 C CA . MET A 1 108 ? -19.246 -6.978 -4.379 1.00 92.62 108 MET A CA 1
ATOM 892 C C . MET A 1 108 ? -18.593 -5.848 -5.183 1.00 92.62 108 MET A C 1
ATOM 894 O O . MET A 1 108 ? -19.056 -5.530 -6.271 1.00 92.62 108 MET A O 1
ATOM 898 N N . ALA A 1 109 ? -17.497 -5.261 -4.696 1.00 90.88 109 ALA A N 1
ATOM 899 C CA . ALA A 1 109 ? -16.781 -4.202 -5.403 1.00 90.88 109 ALA A CA 1
ATOM 900 C C . ALA A 1 109 ? -16.213 -4.675 -6.750 1.00 90.88 109 ALA A C 1
ATOM 902 O O . ALA A 1 109 ? -16.290 -3.934 -7.731 1.00 90.88 109 ALA A O 1
ATOM 903 N N . ILE A 1 110 ? -15.683 -5.901 -6.813 1.00 92.88 110 ILE A N 1
ATOM 904 C CA . ILE A 1 110 ? -15.232 -6.520 -8.067 1.00 92.88 110 ILE A CA 1
ATOM 905 C C . ILE A 1 110 ? -16.425 -6.794 -8.988 1.00 92.88 110 ILE A C 1
ATOM 907 O O . ILE A 1 110 ? -16.381 -6.433 -10.163 1.00 92.88 110 ILE A O 1
ATOM 911 N N . ASP A 1 111 ? -17.500 -7.383 -8.459 1.00 91.75 111 ASP A N 1
ATOM 912 C CA . ASP A 1 111 ? -18.692 -7.743 -9.238 1.00 91.75 111 ASP A CA 1
ATOM 913 C C . ASP A 1 111 ? -19.376 -6.500 -9.847 1.00 91.75 111 A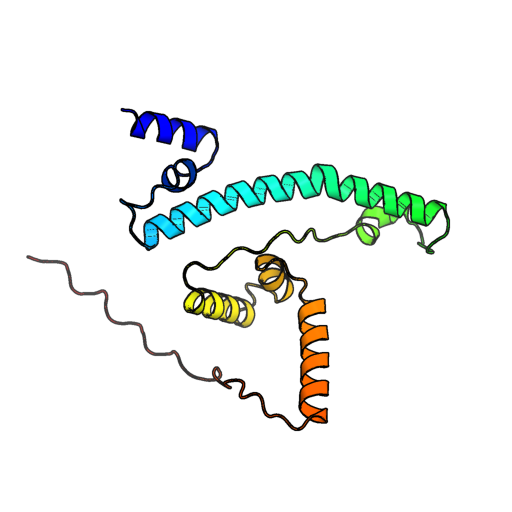SP A C 1
ATOM 915 O O . ASP A 1 111 ? -19.845 -6.540 -10.985 1.00 91.75 111 ASP A O 1
ATOM 919 N N . TYR A 1 112 ? -19.380 -5.370 -9.130 1.00 93.44 112 TYR A N 1
ATOM 920 C CA . TYR A 1 112 ? -19.888 -4.081 -9.616 1.00 93.44 112 TYR A CA 1
ATOM 921 C C . TYR A 1 112 ? -18.886 -3.289 -10.476 1.00 93.44 112 TYR A C 1
ATOM 923 O O . TYR A 1 112 ? -19.238 -2.229 -10.994 1.00 93.44 112 TYR A O 1
ATOM 931 N N . GLY A 1 113 ? -17.647 -3.764 -10.634 1.00 90.56 113 GLY A N 1
ATOM 932 C CA . GLY A 1 113 ? -16.603 -3.082 -11.407 1.00 90.56 113 GLY A CA 1
ATOM 933 C C . GLY A 1 113 ? -16.038 -1.817 -10.748 1.00 90.56 113 GLY A C 1
ATOM 934 O O . GLY A 1 113 ? -15.450 -0.983 -11.433 1.00 90.56 113 GLY A O 1
ATOM 935 N N . LEU A 1 114 ? -16.217 -1.658 -9.433 1.00 91.00 114 LEU A N 1
ATOM 936 C CA . LEU A 1 114 ? -15.625 -0.568 -8.647 1.00 91.00 114 LEU A CA 1
ATOM 937 C C . LEU A 1 114 ? -14.157 -0.832 -8.293 1.00 91.00 114 LEU A C 1
ATOM 939 O O . LEU A 1 114 ? -13.413 0.117 -8.064 1.00 91.00 114 LEU A O 1
ATOM 943 N N . SER A 1 115 ? -13.760 -2.103 -8.228 1.00 91.19 115 SER A N 1
ATOM 944 C CA . SER A 1 115 ? -12.405 -2.541 -7.888 1.00 91.19 115 SER A CA 1
ATOM 945 C C . SER A 1 115 ? -11.932 -3.633 -8.846 1.00 91.19 115 SER A C 1
ATOM 947 O O . SER A 1 115 ? -12.720 -4.247 -9.569 1.00 91.19 115 SER A O 1
ATOM 949 N N . THR A 1 116 ? -10.626 -3.881 -8.858 1.00 92.38 116 THR A N 1
ATOM 950 C CA . THR A 1 116 ? -9.999 -4.938 -9.659 1.00 92.38 116 THR A CA 1
ATOM 951 C C . THR A 1 116 ? -9.344 -5.980 -8.761 1.00 92.38 116 THR A C 1
ATOM 953 O O . THR A 1 116 ? -8.966 -5.697 -7.626 1.00 92.38 116 THR A O 1
ATOM 956 N N . LEU A 1 117 ? -9.134 -7.191 -9.287 1.00 89.94 117 LEU A N 1
ATOM 957 C CA . LEU A 1 117 ? -8.394 -8.237 -8.570 1.00 89.94 117 LEU A CA 1
ATOM 958 C C . LEU A 1 117 ? -6.988 -7.774 -8.160 1.00 89.94 117 LEU A C 1
ATOM 960 O O . LEU A 1 117 ? -6.528 -8.116 -7.074 1.00 89.94 117 LEU A O 1
ATOM 964 N N . ALA A 1 118 ? -6.340 -6.971 -9.009 1.00 90.12 118 ALA A N 1
ATOM 965 C CA . ALA A 1 118 ? -5.038 -6.378 -8.730 1.00 90.12 118 ALA A CA 1
ATOM 966 C C . ALA A 1 118 ? -5.088 -5.410 -7.539 1.00 90.12 118 ALA A C 1
ATOM 968 O O . ALA A 1 118 ? -4.210 -5.444 -6.682 1.00 90.12 118 ALA A O 1
ATOM 969 N N . GLU A 1 119 ? -6.125 -4.576 -7.453 1.00 89.25 119 GLU A N 1
ATOM 970 C CA . GLU A 1 119 ? -6.279 -3.593 -6.379 1.00 89.25 119 GLU A CA 1
ATOM 971 C C . GLU A 1 119 ? -6.610 -4.249 -5.030 1.00 89.25 119 GLU A C 1
ATOM 973 O O . GLU A 1 119 ? -5.979 -3.930 -4.019 1.00 89.25 119 GLU A O 1
ATOM 978 N N . GLU A 1 120 ? -7.509 -5.238 -5.017 1.00 91.19 120 GLU A N 1
ATOM 979 C CA . GLU A 1 120 ? -7.830 -6.004 -3.805 1.00 91.19 120 GLU A CA 1
ATOM 980 C C . GLU A 1 120 ? -6.628 -6.826 -3.309 1.00 91.19 120 GLU A C 1
ATOM 982 O O . GLU A 1 120 ? -6.312 -6.825 -2.113 1.00 91.19 120 GLU A O 1
ATOM 987 N N . ALA A 1 121 ? -5.902 -7.487 -4.220 1.00 91.25 121 ALA A N 1
ATOM 988 C CA . ALA A 1 121 ? -4.690 -8.235 -3.884 1.00 91.25 121 ALA A CA 1
ATOM 989 C C . ALA A 1 121 ? -3.583 -7.311 -3.352 1.00 91.25 121 ALA A C 1
ATOM 991 O O . ALA A 1 121 ? -2.997 -7.594 -2.301 1.00 91.25 121 ALA A O 1
ATOM 992 N N . ALA A 1 122 ? -3.359 -6.162 -4.000 1.00 89.88 122 ALA A N 1
ATOM 993 C CA . ALA A 1 122 ? -2.392 -5.167 -3.544 1.00 89.88 122 ALA A CA 1
ATOM 994 C C . ALA A 1 122 ? -2.772 -4.575 -2.176 1.00 89.88 122 ALA A C 1
ATOM 996 O O . ALA A 1 122 ? -1.895 -4.277 -1.361 1.00 89.88 122 ALA A O 1
ATOM 997 N N . GLY A 1 123 ? -4.070 -4.456 -1.872 1.00 87.75 123 GLY A N 1
ATOM 998 C CA . GLY A 1 123 ? -4.574 -4.100 -0.542 1.00 87.75 123 GLY A CA 1
ATOM 999 C C . GLY A 1 123 ? -4.160 -5.096 0.551 1.00 87.75 123 GLY A C 1
ATOM 1000 O O . GLY A 1 123 ? -3.853 -4.686 1.676 1.00 87.75 123 GLY A O 1
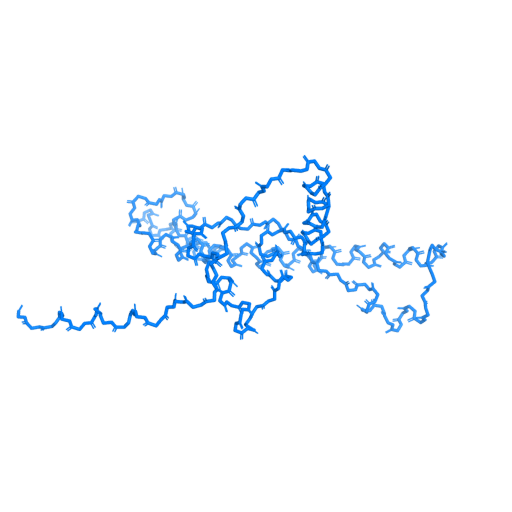ATOM 1001 N N . GLN A 1 124 ? -4.077 -6.381 0.195 1.00 89.62 124 GLN A N 1
ATOM 1002 C CA . GLN A 1 124 ? -3.555 -7.475 1.025 1.00 89.62 124 GLN A CA 1
ATOM 1003 C C . GLN A 1 124 ? -2.032 -7.650 0.926 1.00 89.62 124 GLN A C 1
ATOM 1005 O O . GLN A 1 124 ? -1.464 -8.539 1.562 1.00 89.62 124 GLN A O 1
ATOM 1010 N N . GLY A 1 125 ? -1.354 -6.784 0.173 1.00 89.19 125 GLY A N 1
ATOM 1011 C CA . GLY A 1 125 ? 0.093 -6.813 0.004 1.00 89.19 125 GLY A CA 1
ATOM 1012 C C . GLY A 1 125 ? 0.600 -8.007 -0.796 1.00 89.19 125 GLY A C 1
ATOM 1013 O O . GLY A 1 125 ? 1.726 -8.448 -0.580 1.00 89.19 125 GLY A O 1
ATOM 1014 N N . ARG A 1 126 ? -0.240 -8.556 -1.675 1.00 91.50 126 ARG A N 1
ATOM 1015 C CA . ARG A 1 126 ? 0.096 -9.671 -2.560 1.00 91.50 126 ARG A CA 1
ATOM 1016 C C . ARG A 1 126 ? -0.059 -9.237 -4.004 1.00 91.50 126 ARG A C 1
ATOM 1018 O O . ARG A 1 126 ? -0.878 -8.369 -4.300 1.00 91.50 126 ARG A O 1
ATOM 1025 N N . ASP A 1 127 ? 0.695 -9.869 -4.887 1.00 92.19 127 ASP A N 1
ATOM 1026 C CA . ASP A 1 127 ? 0.453 -9.720 -6.311 1.00 92.19 127 ASP A CA 1
ATOM 1027 C C . ASP A 1 127 ? -0.660 -10.671 -6.772 1.00 92.19 127 ASP A C 1
ATOM 1029 O O . ASP A 1 127 ? -0.787 -11.806 -6.303 1.00 92.19 127 ASP A O 1
ATOM 1033 N N . TRP A 1 128 ? -1.516 -10.186 -7.664 1.00 91.19 128 TRP A N 1
ATOM 1034 C CA . TRP A 1 128 ? -2.669 -10.942 -8.143 1.00 91.19 128 TRP A CA 1
ATOM 1035 C C . TRP A 1 128 ? -2.257 -12.043 -9.125 1.00 91.19 128 TRP A C 1
ATOM 1037 O O . TRP A 1 128 ? -2.877 -13.110 -9.125 1.00 91.19 128 TRP A O 1
ATOM 1047 N N . GLU A 1 129 ? -1.202 -11.819 -9.915 1.00 92.06 129 GLU A N 1
ATOM 1048 C CA . GLU A 1 129 ? -0.675 -12.809 -10.860 1.00 92.06 129 GLU A CA 1
ATOM 1049 C C . GLU A 1 129 ? -0.109 -14.013 -10.107 1.00 92.06 129 GLU A C 1
ATOM 1051 O O . GLU A 1 129 ? -0.483 -15.151 -10.401 1.00 92.06 129 GLU A O 1
ATOM 1056 N N . GLU A 1 130 ? 0.680 -13.765 -9.055 1.00 91.88 130 GLU A N 1
ATOM 1057 C CA . GLU A 1 130 ? 1.195 -14.810 -8.163 1.00 91.88 130 GLU A CA 1
ATOM 1058 C C . GLU A 1 130 ? 0.066 -15.635 -7.528 1.00 91.88 130 GLU A C 1
ATOM 1060 O O . GLU A 1 130 ? 0.149 -16.863 -7.463 1.00 91.88 130 GLU A O 1
ATOM 1065 N N . ILE A 1 131 ? -1.024 -14.989 -7.088 1.00 92.38 131 ILE A N 1
ATOM 1066 C CA . ILE A 1 131 ? -2.185 -15.691 -6.518 1.00 92.38 131 ILE A CA 1
ATOM 1067 C C . ILE A 1 131 ? -2.815 -16.629 -7.551 1.00 92.38 131 ILE A C 1
ATOM 1069 O O . ILE A 1 131 ? -3.174 -17.760 -7.216 1.00 92.38 131 ILE A O 1
ATOM 1073 N N . ILE A 1 132 ? -2.987 -16.177 -8.792 1.00 93.12 132 ILE A N 1
ATOM 1074 C CA . ILE A 1 132 ? -3.597 -16.993 -9.849 1.00 93.12 132 ILE A CA 1
ATOM 1075 C C . ILE A 1 132 ? -2.672 -18.140 -10.252 1.00 93.12 132 ILE A C 1
ATOM 1077 O O . ILE A 1 132 ? -3.135 -19.273 -10.402 1.00 93.12 132 ILE A O 1
ATOM 1081 N N . GLU A 1 133 ? -1.374 -17.878 -10.387 1.00 93.88 133 GLU A N 1
ATOM 1082 C CA . GLU A 1 133 ? -0.387 -18.910 -10.696 1.00 93.88 133 GLU A CA 1
ATOM 1083 C C . GLU A 1 133 ? -0.359 -19.985 -9.602 1.00 93.88 133 GLU A C 1
ATOM 1085 O O . GLU A 1 133 ? -0.384 -21.184 -9.894 1.00 93.88 133 GLU A O 1
ATOM 1090 N N . GLN A 1 134 ? -0.383 -19.562 -8.338 1.00 93.44 134 GLN A N 1
ATOM 1091 C CA . GLN A 1 134 ? -0.433 -20.458 -7.192 1.00 93.44 134 GLN A CA 1
ATOM 1092 C C . GLN A 1 134 ? -1.732 -21.274 -7.166 1.00 93.44 134 GLN A C 1
ATOM 1094 O O . GLN A 1 134 ? -1.680 -22.490 -6.989 1.00 93.44 134 GLN A O 1
ATOM 1099 N N . ARG A 1 135 ? -2.888 -20.651 -7.431 1.00 90.69 135 ARG A N 1
ATOM 1100 C CA . ARG A 1 135 ? -4.174 -21.365 -7.540 1.00 90.69 135 ARG A CA 1
ATOM 1101 C C . ARG A 1 135 ? -4.149 -22.436 -8.624 1.00 90.69 135 ARG A C 1
ATOM 1103 O O . ARG A 1 135 ? -4.634 -23.538 -8.390 1.00 90.69 135 ARG A O 1
ATOM 1110 N N . LYS A 1 136 ? -3.558 -22.138 -9.785 1.00 92.75 136 LYS A N 1
ATOM 1111 C CA . LYS A 1 136 ? -3.408 -23.108 -10.876 1.00 92.75 136 LYS A CA 1
ATOM 1112 C C . LYS A 1 136 ? -2.543 -24.296 -10.447 1.00 92.75 136 LYS A C 1
ATOM 1114 O O . LYS A 1 136 ? -2.911 -25.439 -10.704 1.00 92.75 136 LYS A O 1
ATOM 1119 N N . LYS A 1 137 ? -1.413 -24.041 -9.778 1.00 92.31 137 LYS A N 1
ATOM 1120 C CA . LYS A 1 137 ? -0.536 -25.099 -9.241 1.00 92.31 137 LYS A CA 1
ATOM 1121 C C . LYS A 1 137 ? -1.285 -25.979 -8.242 1.00 92.31 137 LYS A C 1
ATOM 1123 O O . LYS A 1 137 ? -1.240 -27.201 -8.356 1.00 92.31 137 LYS A O 1
ATOM 1128 N N . GLU A 1 138 ? -2.018 -25.365 -7.318 1.00 90.75 138 GLU A N 1
ATOM 1129 C CA . GLU A 1 138 ? -2.836 -26.074 -6.332 1.00 90.75 138 GLU A CA 1
ATOM 1130 C C . GLU A 1 138 ? -3.895 -26.950 -7.001 1.00 90.75 138 GLU A C 1
ATOM 1132 O O . GLU A 1 138 ? -3.991 -28.125 -6.673 1.00 90.75 138 GLU A O 1
ATOM 1137 N N . GLU A 1 139 ? -4.641 -26.427 -7.974 1.00 88.81 139 GLU A N 1
ATOM 1138 C CA . GLU A 1 139 ? -5.663 -27.195 -8.697 1.00 88.81 139 GLU A CA 1
ATOM 1139 C C . GLU A 1 139 ? -5.075 -28.414 -9.406 1.00 88.81 139 GLU A C 1
ATOM 1141 O O . GLU A 1 139 ? -5.579 -29.519 -9.223 1.00 88.81 139 GLU A O 1
ATOM 1146 N N . THR A 1 140 ? -3.958 -28.247 -10.121 1.00 89.75 140 THR A N 1
ATOM 1147 C CA . THR A 1 140 ? -3.288 -29.378 -10.784 1.00 89.75 140 THR A CA 1
ATOM 1148 C C . THR A 1 140 ? -2.771 -30.421 -9.793 1.00 89.75 140 THR A C 1
ATOM 1150 O O . THR A 1 140 ? -2.833 -31.617 -10.062 1.00 89.75 140 THR A O 1
ATOM 1153 N N . PHE A 1 141 ? -2.275 -29.992 -8.630 1.00 88.44 141 PHE A N 1
ATOM 1154 C CA . PHE A 1 141 ? -1.783 -30.899 -7.595 1.00 88.44 141 PHE A CA 1
ATOM 1155 C C . PHE A 1 141 ? -2.927 -31.685 -6.943 1.00 88.44 141 PHE A C 1
ATOM 1157 O O . PHE A 1 141 ? -2.824 -32.892 -6.756 1.00 88.44 141 PHE A O 1
ATOM 1164 N N . ILE A 1 142 ? -4.037 -31.007 -6.654 1.00 88.81 142 ILE A N 1
ATOM 1165 C CA . ILE A 1 142 ? -5.260 -31.596 -6.101 1.00 88.81 142 ILE A CA 1
ATOM 1166 C C . ILE A 1 142 ? -5.834 -32.650 -7.059 1.00 88.81 142 ILE A C 1
ATOM 1168 O O . ILE A 1 142 ? -6.212 -33.732 -6.611 1.00 88.81 142 ILE A O 1
ATOM 1172 N N . GLU A 1 143 ? -5.857 -32.361 -8.365 1.00 87.00 143 GLU A N 1
ATOM 1173 C CA . GLU A 1 143 ? -6.281 -33.311 -9.401 1.00 87.00 143 GLU A CA 1
ATOM 1174 C C . GLU A 1 143 ? -5.383 -34.554 -9.448 1.00 87.00 143 GLU A C 1
ATOM 1176 O O . GLU A 1 143 ? -5.888 -35.674 -9.517 1.00 87.00 143 GLU A O 1
ATOM 1181 N N . ASN A 1 144 ? -4.064 -34.367 -9.355 1.00 88.00 144 ASN A N 1
ATOM 1182 C CA . ASN A 1 144 ? -3.095 -35.464 -9.391 1.00 88.00 144 ASN A CA 1
ATOM 1183 C C . ASN A 1 144 ? -3.161 -36.366 -8.148 1.00 88.00 144 ASN A C 1
ATOM 1185 O O . ASN A 1 144 ? -3.032 -37.582 -8.267 1.00 88.00 144 ASN A O 1
ATOM 1189 N N . GLU A 1 145 ? -3.374 -35.785 -6.966 1.00 87.81 145 GLU A N 1
ATOM 1190 C CA . GLU A 1 145 ? -3.465 -36.523 -5.697 1.00 87.81 145 GLU A CA 1
ATOM 1191 C C . GLU A 1 145 ? -4.875 -37.080 -5.423 1.00 87.81 145 GLU A C 1
ATOM 1193 O O . GLU A 1 145 ? -5.077 -37.837 -4.473 1.00 87.81 145 GLU A O 1
ATOM 1198 N N . GLY A 1 146 ? -5.876 -36.716 -6.235 1.00 80.62 146 GLY A N 1
ATOM 1199 C CA . GLY A 1 146 ? -7.252 -37.202 -6.098 1.00 80.62 146 GLY A CA 1
ATOM 1200 C C . GLY A 1 146 ? -7.968 -36.725 -4.827 1.00 80.62 146 GLY A C 1
ATOM 1201 O O . GLY A 1 146 ? -8.929 -37.355 -4.381 1.00 80.62 146 GLY A O 1
ATOM 1202 N N . VAL A 1 147 ? -7.511 -35.626 -4.221 1.00 79.06 147 VAL A N 1
ATOM 1203 C CA . VAL A 1 147 ? -8.112 -35.043 -3.012 1.00 79.06 147 VAL A CA 1
ATOM 1204 C C . VAL A 1 147 ? -9.203 -34.055 -3.424 1.00 79.06 147 VAL A C 1
ATOM 1206 O O . VAL A 1 147 ? -8.988 -33.221 -4.287 1.00 79.06 147 VAL A O 1
ATOM 1209 N N . SER A 1 148 ? -10.383 -34.080 -2.801 1.00 74.06 148 SER A N 1
ATOM 1210 C CA . SER A 1 148 ? -11.410 -33.057 -3.046 1.00 74.06 148 SER A CA 1
ATOM 1211 C C . SER A 1 148 ? -11.360 -31.970 -1.971 1.00 74.06 148 SER A C 1
ATOM 1213 O O . SER A 1 148 ? -11.751 -32.212 -0.827 1.00 74.06 148 SER A O 1
ATOM 1215 N N . ILE A 1 149 ? -10.936 -30.753 -2.325 1.00 73.62 149 ILE A N 1
ATOM 1216 C CA . ILE A 1 149 ? -11.119 -29.584 -1.453 1.00 73.62 149 ILE A CA 1
ATOM 1217 C C . ILE A 1 149 ? -12.506 -28.999 -1.725 1.00 73.62 149 ILE A C 1
ATOM 1219 O O . ILE A 1 149 ? -12.758 -28.434 -2.789 1.00 73.62 149 ILE A O 1
ATOM 1223 N N . SER A 1 150 ? -13.415 -29.119 -0.755 1.00 72.19 150 SER A N 1
ATOM 1224 C CA . SER A 1 150 ? -14.744 -28.505 -0.829 1.00 72.19 150 SER A CA 1
ATOM 1225 C C . SER A 1 150 ? -14.623 -26.979 -0.800 1.00 72.19 150 SER A C 1
ATOM 1227 O O . SER A 1 150 ? -14.520 -26.370 0.265 1.00 72.19 150 SER A O 1
ATOM 1229 N N . ARG A 1 151 ? -14.666 -26.343 -1.971 1.00 71.75 151 ARG A N 1
ATOM 1230 C CA . ARG A 1 151 ? -14.849 -24.893 -2.096 1.00 71.75 151 ARG A CA 1
ATOM 1231 C C . ARG A 1 151 ? -16.348 -24.610 -2.103 1.00 71.75 151 ARG A C 1
ATOM 1233 O O . ARG A 1 151 ? -17.066 -25.136 -2.950 1.00 71.75 151 ARG A O 1
ATOM 1240 N N . SER A 1 152 ? -16.842 -23.809 -1.157 1.00 58.00 152 SER A N 1
ATOM 1241 C CA . SER A 1 152 ? -18.275 -23.504 -1.108 1.00 58.00 152 SER A CA 1
ATOM 1242 C C . SER A 1 152 ? -18.675 -22.728 -2.369 1.00 58.00 152 SER A C 1
ATOM 1244 O O . SER A 1 152 ? -18.246 -21.590 -2.569 1.00 58.00 152 SER A O 1
ATOM 1246 N N . GLN A 1 153 ? -19.500 -23.332 -3.223 1.00 50.19 153 GLN A N 1
ATOM 1247 C CA . GLN A 1 153 ? -20.159 -22.648 -4.331 1.00 50.19 153 GLN A CA 1
ATOM 1248 C C . GLN A 1 153 ? -21.340 -21.839 -3.780 1.00 50.19 153 GLN A C 1
ATOM 1250 O O . GLN A 1 153 ? -22.486 -22.271 -3.829 1.00 50.19 153 GLN A O 1
ATOM 1255 N N . LYS A 1 154 ? -21.079 -20.660 -3.215 1.00 47.25 154 LYS A N 1
ATOM 1256 C CA . LYS A 1 154 ? -22.133 -19.685 -2.904 1.00 47.25 154 LYS A CA 1
ATOM 1257 C C . LYS A 1 154 ? -21.656 -18.281 -3.269 1.00 47.25 154 LYS A C 1
ATOM 1259 O O . LYS A 1 154 ? -20.957 -17.623 -2.511 1.00 47.25 154 LYS A O 1
ATOM 1264 N N . ALA A 1 155 ? -21.938 -17.849 -4.495 1.00 42.28 155 ALA A N 1
ATOM 1265 C CA . ALA A 1 155 ? -22.895 -16.759 -4.704 1.00 42.28 155 ALA A CA 1
ATOM 1266 C C . ALA A 1 155 ? -23.229 -16.648 -6.197 1.00 42.28 155 ALA A C 1
ATOM 1268 O O . ALA A 1 155 ? -22.540 -15.991 -6.968 1.00 42.28 155 ALA A O 1
ATOM 1269 N N . MET A 1 156 ? -24.304 -17.321 -6.583 1.00 34.97 156 MET A N 1
ATOM 1270 C CA . MET A 1 156 ? -25.229 -16.818 -7.587 1.00 34.97 156 MET A CA 1
ATOM 1271 C C . MET A 1 156 ? -26.604 -16.995 -6.948 1.00 34.97 156 MET A C 1
ATOM 1273 O O . MET A 1 156 ? -27.071 -18.118 -6.794 1.00 34.97 156 MET A O 1
ATOM 1277 N N . GLY A 1 157 ? -27.190 -15.891 -6.484 1.00 38.91 157 GLY A N 1
ATOM 1278 C CA . GLY A 1 157 ? -28.544 -15.856 -5.930 1.00 38.91 157 GLY A CA 1
ATOM 1279 C C . GLY A 1 157 ? -28.621 -15.946 -4.407 1.00 38.91 157 GLY A C 1
ATOM 1280 O O . GLY A 1 157 ? -28.778 -17.034 -3.864 1.00 38.91 157 GLY A O 1
ATOM 1281 N N . ALA A 1 158 ? -28.526 -14.794 -3.740 1.00 33.81 158 ALA A N 1
ATOM 1282 C CA . ALA A 1 158 ? -29.357 -14.389 -2.598 1.00 33.81 158 ALA A CA 1
ATOM 1283 C C . ALA A 1 158 ? -28.685 -13.206 -1.887 1.00 33.81 158 ALA A C 1
ATOM 1285 O O . ALA A 1 158 ? -27.806 -13.430 -1.065 1.00 33.81 158 ALA A O 1
ATOM 1286 N N . ASP A 1 159 ? -29.101 -11.979 -2.209 1.00 34.53 159 ASP A N 1
ATOM 1287 C CA . ASP A 1 159 ? -29.616 -11.086 -1.166 1.00 34.53 159 ASP A CA 1
ATOM 1288 C C . ASP A 1 159 ? -30.475 -9.965 -1.783 1.00 34.53 159 ASP A C 1
ATOM 1290 O O . ASP A 1 159 ? -30.027 -8.861 -2.078 1.00 34.53 159 ASP A O 1
ATOM 1294 N N . GLN A 1 160 ? -31.736 -10.295 -2.063 1.00 38.72 160 GLN A N 1
ATOM 1295 C CA . GLN A 1 160 ? -32.825 -9.322 -2.059 1.00 38.72 160 GLN A CA 1
ATOM 1296 C C . GLN A 1 160 ? -33.704 -9.667 -0.858 1.00 38.72 160 GLN A C 1
ATOM 1298 O O . GLN A 1 160 ? -34.774 -10.225 -1.052 1.00 38.72 160 GLN A O 1
ATOM 1303 N N . THR A 1 161 ? -33.252 -9.408 0.371 1.00 36.00 161 THR A N 1
ATOM 1304 C CA . THR A 1 161 ? -34.150 -9.198 1.524 1.00 36.00 161 THR A CA 1
ATOM 1305 C C . THR A 1 161 ? -33.355 -8.683 2.720 1.00 36.00 161 THR A C 1
ATOM 1307 O O . THR A 1 161 ? -32.865 -9.455 3.535 1.00 36.00 161 THR A O 1
ATOM 1310 N N . GLY A 1 162 ? -33.275 -7.359 2.844 1.00 32.19 162 GLY A N 1
ATOM 1311 C CA . GLY A 1 162 ? -32.684 -6.705 4.012 1.00 32.19 162 GLY A CA 1
ATOM 1312 C C . GLY A 1 162 ? -32.982 -5.211 4.134 1.00 32.19 162 GLY A C 1
ATOM 1313 O O . GLY A 1 162 ? -32.313 -4.531 4.896 1.00 32.19 162 GLY A O 1
ATOM 1314 N N . GLU A 1 163 ? -33.968 -4.675 3.406 1.00 38.06 163 GLU A N 1
ATOM 1315 C CA . GLU A 1 163 ? -34.572 -3.378 3.735 1.00 38.06 163 GLU A CA 1
ATOM 1316 C C . GLU A 1 163 ? -35.843 -3.639 4.544 1.00 38.06 163 GLU A C 1
ATOM 1318 O O . GLU A 1 163 ? -36.877 -3.990 3.971 1.00 38.06 163 GLU A O 1
ATOM 1323 N N . LYS A 1 164 ? -35.727 -3.518 5.872 1.00 36.09 164 LYS A N 1
ATOM 1324 C CA . LYS A 1 164 ? -36.745 -3.051 6.835 1.00 36.09 164 LYS A CA 1
ATOM 1325 C C . LYS A 1 164 ? -36.306 -3.435 8.246 1.00 36.09 164 LYS A C 1
ATOM 1327 O O . LYS A 1 164 ? -36.629 -4.522 8.697 1.00 36.09 164 LYS A O 1
ATOM 1332 N N . GLU A 1 165 ? -35.602 -2.530 8.915 1.00 32.91 165 GLU A N 1
ATOM 1333 C CA . GLU A 1 165 ? -35.659 -2.322 10.370 1.00 32.91 165 GLU A CA 1
ATOM 1334 C C . GLU A 1 165 ? -34.777 -1.112 10.704 1.00 32.91 165 GLU A C 1
ATOM 1336 O O . GLU A 1 165 ? -33.663 -1.256 11.167 1.00 32.91 165 GLU A O 1
ATOM 1341 N N . ASP A 1 166 ? -35.264 0.085 10.365 1.00 30.55 166 ASP A N 1
ATOM 1342 C CA . ASP A 1 166 ? -34.818 1.372 10.926 1.00 30.55 166 ASP A CA 1
ATOM 1343 C C . ASP A 1 166 ? -35.936 2.400 10.669 1.00 30.55 166 ASP A C 1
ATOM 1345 O O . ASP A 1 166 ? -35.801 3.375 9.932 1.00 30.55 166 ASP A O 1
ATOM 1349 N N . ALA A 1 167 ? -37.124 2.113 11.204 1.00 37.41 167 ALA A N 1
ATOM 1350 C CA . ALA A 1 167 ? -38.257 3.033 11.203 1.00 37.41 167 ALA A CA 1
ATOM 1351 C C . ALA A 1 167 ? -39.153 2.757 12.413 1.00 37.41 167 ALA A C 1
ATOM 1353 O O . ALA A 1 167 ? -40.324 2.457 12.246 1.00 37.41 167 ALA A O 1
ATOM 1354 N N . GLU A 1 168 ? -38.595 2.811 13.625 1.00 39.31 168 GLU A N 1
ATOM 1355 C CA . GLU A 1 168 ? -39.376 2.951 14.862 1.00 39.31 168 GLU A CA 1
ATOM 1356 C C . GLU A 1 168 ? -38.450 3.334 16.029 1.00 39.31 168 GLU A C 1
ATOM 1358 O O . GLU A 1 168 ? -38.003 2.505 16.813 1.00 39.31 168 GLU A O 1
ATOM 1363 N N . THR A 1 169 ? -38.094 4.618 16.123 1.00 35.50 169 THR A N 1
ATOM 1364 C CA . THR A 1 169 ? -37.764 5.287 17.400 1.00 35.50 169 THR A CA 1
ATOM 1365 C C . THR A 1 169 ? -37.800 6.811 17.222 1.00 35.50 169 THR A C 1
ATOM 1367 O O . THR A 1 169 ? -36.802 7.507 17.344 1.00 35.50 169 THR A O 1
ATOM 1370 N N . GLU A 1 170 ? -38.992 7.352 16.968 1.00 38.19 170 GLU A N 1
ATOM 1371 C CA . GLU A 1 170 ? -39.359 8.692 17.439 1.00 38.19 170 GLU A CA 1
ATOM 1372 C C . GLU A 1 170 ? -40.752 8.619 18.082 1.00 38.19 170 GLU A C 1
ATOM 1374 O O . GLU A 1 170 ? -41.626 7.901 17.606 1.00 38.19 170 GLU A O 1
ATOM 1379 N N . THR A 1 171 ? -40.949 9.403 19.146 1.00 35.66 171 THR A N 1
ATOM 1380 C CA . THR A 1 171 ? -42.181 9.635 19.935 1.00 35.66 171 THR A CA 1
ATOM 1381 C C . THR A 1 171 ? -42.510 8.686 21.103 1.00 35.66 171 THR A C 1
ATOM 1383 O O . THR A 1 171 ? -43.416 7.858 21.039 1.00 35.66 171 THR A O 1
ATOM 1386 N N . LYS A 1 172 ? -41.885 8.934 22.262 1.00 32.94 172 LYS A N 1
ATOM 1387 C CA . LYS A 1 172 ? -42.543 9.567 23.427 1.00 32.94 172 LYS A CA 1
ATOM 1388 C C . LYS A 1 172 ? -41.542 9.951 24.511 1.00 32.94 172 LYS A C 1
ATOM 1390 O O . LYS A 1 172 ? -40.588 9.176 24.725 1.00 32.94 172 LYS A O 1
#

Sequence (172 aa):
FIETMMRIVGVAIGLPYELLIKDFSKTNYSSARAALLEGRRMFTQWRNWLARKLCQPVYEMVLEEAFLRGMFDAKNFYELKHEYCRSIWIGGGWGWVDPVKEIEASRMAIDYGLSTLAEEAAGQGRDWEEIIEQRKKEETFIENEGVSISRSQKAMGADQTGEKEDAETETK

Organism: NCBI:txid412755

InterPro domains:
  IPR006429 Phage portal protein, lambda family [PF05136] (1-47)